Protein AF-A0A0J6VZ37-F1 (afdb_monomer_lite)

pLDDT: mean 89.66, std 8.69, range [59.38, 97.0]

Structure (mmCIF, N/CA/C/O backbone):
data_AF-A0A0J6VZ37-F1
#
_entry.id   AF-A0A0J6VZ37-F1
#
loop_
_atom_site.group_PDB
_atom_site.id
_atom_site.type_symbol
_atom_site.label_atom_id
_atom_site.label_alt_id
_atom_site.label_comp_id
_atom_site.label_asym_id
_atom_site.label_entity_id
_atom_site.label_seq_id
_atom_site.pdbx_PDB_ins_code
_atom_site.Cartn_x
_atom_site.Cartn_y
_atom_site.Cartn_z
_atom_site.occupancy
_atom_site.B_iso_or_equiv
_atom_site.auth_seq_id
_atom_site.auth_comp_id
_atom_site.auth_asym_id
_atom_site.auth_atom_id
_atom_site.pdbx_PDB_model_num
ATOM 1 N N . MET A 1 1 ? -7.541 -13.973 -8.229 1.00 59.50 1 MET A N 1
ATOM 2 C CA . MET A 1 1 ? -6.077 -13.760 -8.247 1.00 59.50 1 MET A CA 1
ATOM 3 C C . MET A 1 1 ? -5.840 -12.268 -8.205 1.00 59.50 1 MET A C 1
ATOM 5 O O . MET A 1 1 ? -6.379 -11.576 -9.059 1.00 59.50 1 MET A O 1
ATOM 9 N N . LEU A 1 2 ? -5.109 -11.778 -7.206 1.00 69.94 2 LEU A N 1
ATOM 10 C CA . LEU A 1 2 ? -4.729 -10.372 -7.148 1.00 69.94 2 LEU A CA 1
ATOM 11 C C . LEU A 1 2 ? -3.733 -10.081 -8.279 1.00 69.94 2 LEU A C 1
ATOM 13 O O . LEU A 1 2 ? -2.764 -10.818 -8.456 1.00 69.94 2 LEU A O 1
ATOM 17 N N . GLN A 1 3 ? -4.006 -9.048 -9.067 1.00 71.44 3 GLN A N 1
ATOM 18 C CA . GLN A 1 3 ? -3.172 -8.598 -10.176 1.00 71.44 3 GLN A CA 1
ATOM 19 C C . GLN A 1 3 ? -3.047 -7.079 -10.105 1.00 71.44 3 GLN A C 1
ATOM 21 O O . GLN A 1 3 ? -4.017 -6.432 -9.703 1.00 71.44 3 GLN A O 1
ATOM 26 N N . PRO A 1 4 ? -1.905 -6.501 -10.503 1.00 67.44 4 PRO A N 1
ATOM 27 C CA . PRO A 1 4 ? -1.822 -5.059 -10.675 1.00 67.44 4 PRO A CA 1
ATOM 28 C C . PRO A 1 4 ? -2.870 -4.595 -11.707 1.00 67.44 4 PRO A C 1
ATOM 30 O O . PRO A 1 4 ? -3.231 -5.370 -12.603 1.00 67.44 4 PRO A O 1
ATOM 33 N N . PRO A 1 5 ? -3.388 -3.357 -11.605 1.00 76.88 5 PRO A N 1
ATOM 34 C CA . PRO A 1 5 ? -4.330 -2.846 -12.593 1.00 76.88 5 PRO A CA 1
ATOM 35 C C . PRO A 1 5 ? -3.709 -2.811 -13.998 1.00 76.88 5 PRO A C 1
ATOM 37 O O . PRO A 1 5 ? -2.487 -2.812 -14.166 1.00 76.88 5 PRO A O 1
ATOM 40 N N . ALA A 1 6 ? -4.551 -2.771 -15.030 1.00 80.62 6 ALA A N 1
ATOM 41 C CA . ALA A 1 6 ? -4.075 -2.728 -16.410 1.00 80.62 6 ALA A C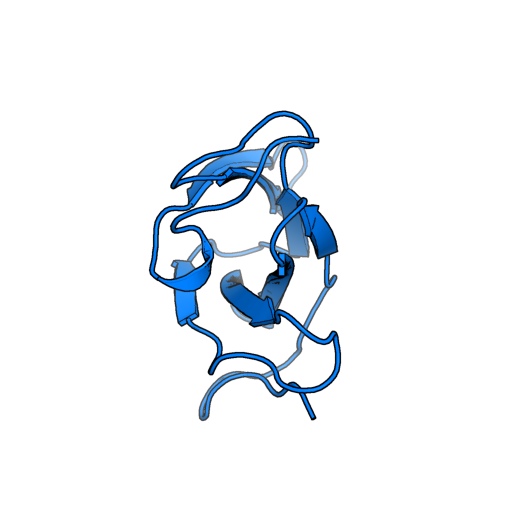A 1
ATOM 42 C C . ALA A 1 6 ? -3.158 -1.512 -16.646 1.00 80.62 6 ALA A C 1
ATOM 44 O O . ALA A 1 6 ? -3.514 -0.386 -16.305 1.00 80.62 6 ALA A O 1
ATOM 45 N N . GLY A 1 7 ? -1.991 -1.744 -17.256 1.00 79.19 7 GLY A N 1
ATOM 46 C CA . GLY A 1 7 ? -0.994 -0.701 -17.531 1.00 79.19 7 GLY A CA 1
ATOM 47 C C . GLY A 1 7 ? 0.115 -0.558 -16.481 1.00 79.19 7 GLY A C 1
ATOM 48 O O . GLY A 1 7 ? 1.002 0.274 -16.681 1.00 79.19 7 GLY A O 1
ATOM 49 N N . TYR A 1 8 ? 0.101 -1.379 -15.425 1.00 80.00 8 TYR A N 1
ATOM 50 C CA . TYR A 1 8 ? 1.132 -1.429 -14.383 1.00 80.00 8 TYR A CA 1
ATOM 51 C C . TYR A 1 8 ? 1.845 -2.795 -14.367 1.00 80.00 8 TYR A C 1
ATOM 53 O O . TYR A 1 8 ? 1.233 -3.825 -14.660 1.00 80.00 8 TYR A O 1
ATOM 61 N N . SER A 1 9 ? 3.140 -2.813 -14.046 1.00 78.00 9 SER A N 1
ATOM 62 C CA . SER A 1 9 ? 3.998 -4.010 -14.071 1.00 78.00 9 SER A CA 1
AT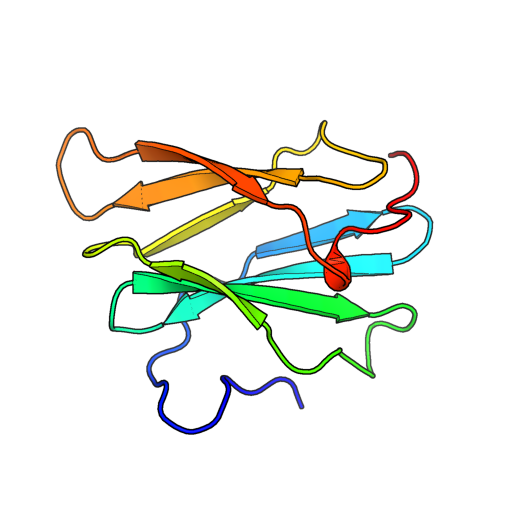OM 63 C C . SER A 1 9 ? 4.946 -4.062 -12.871 1.00 78.00 9 SER A C 1
ATOM 65 O O . SER A 1 9 ? 5.136 -3.072 -12.181 1.00 78.00 9 SER A O 1
ATOM 67 N N . GLY A 1 10 ? 5.533 -5.233 -12.599 1.00 68.31 10 GLY A N 1
ATOM 68 C CA . GLY A 1 10 ? 6.557 -5.372 -11.558 1.00 68.31 10 GLY A CA 1
ATOM 69 C C . GLY A 1 10 ? 6.027 -5.140 -10.144 1.00 68.31 10 GLY A C 1
ATOM 70 O O . GLY A 1 10 ? 6.500 -4.244 -9.457 1.00 68.31 10 GLY A O 1
ATOM 71 N N . VAL A 1 11 ? 5.044 -5.943 -9.717 1.00 70.69 11 VAL A N 1
ATOM 72 C CA . VAL A 1 11 ? 4.553 -5.909 -8.330 1.00 70.69 11 VAL A CA 1
ATOM 73 C C . VAL A 1 11 ? 5.696 -6.253 -7.382 1.00 70.69 11 VAL A C 1
ATOM 75 O O . VAL A 1 11 ? 6.188 -7.383 -7.390 1.00 70.69 11 VAL A O 1
ATOM 78 N N . GLY A 1 12 ? 6.092 -5.268 -6.589 1.00 79.62 12 GLY A N 1
ATOM 79 C CA . GLY A 1 12 ? 7.128 -5.364 -5.577 1.00 79.62 12 GLY A CA 1
ATOM 80 C C . GLY A 1 12 ? 6.551 -5.388 -4.163 1.00 79.62 12 GLY A C 1
ATOM 81 O O . GLY A 1 12 ? 5.489 -4.818 -3.900 1.00 79.62 12 GLY A O 1
ATOM 82 N N . GLU A 1 13 ? 7.252 -6.108 -3.284 1.00 87.44 13 GLU A N 1
ATOM 83 C CA . GLU A 1 13 ? 7.183 -5.990 -1.822 1.00 87.44 13 GLU A CA 1
ATOM 84 C C . GLU A 1 13 ? 5.763 -5.869 -1.224 1.00 87.44 13 GLU A C 1
ATOM 86 O O . GLU A 1 13 ? 5.438 -4.873 -0.571 1.00 87.44 13 GLU A O 1
ATOM 91 N N . PRO A 1 14 ? 4.895 -6.887 -1.405 1.00 91.38 14 PRO A N 1
ATOM 92 C CA . PRO A 1 14 ? 3.559 -6.861 -0.827 1.00 91.38 14 PRO A CA 1
ATOM 93 C C . PRO A 1 14 ? 3.617 -6.878 0.707 1.00 91.38 14 PRO A C 1
ATOM 95 O O . PRO A 1 14 ? 4.288 -7.715 1.314 1.00 91.38 14 PRO A O 1
ATOM 98 N N . ASN A 1 15 ? 2.841 -5.999 1.334 1.00 94.31 15 ASN A N 1
ATOM 99 C CA . ASN A 1 15 ? 2.628 -5.941 2.776 1.00 94.31 15 ASN A CA 1
ATOM 100 C C . ASN A 1 15 ? 1.138 -6.120 3.078 1.00 94.31 15 ASN A C 1
ATOM 102 O O . ASN A 1 15 ? 0.309 -5.396 2.536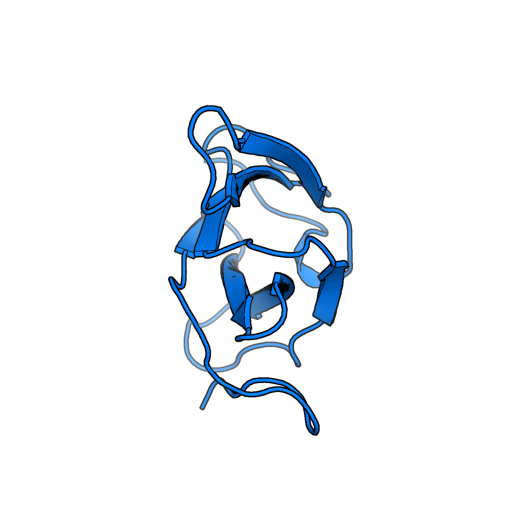 1.00 94.31 15 ASN A O 1
ATOM 106 N N . VAL A 1 16 ? 0.799 -7.101 3.914 1.00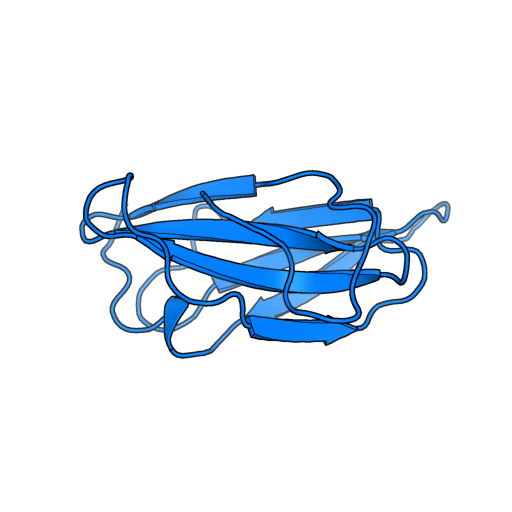 94.94 16 VAL A N 1
ATOM 107 C CA . VAL A 1 16 ? -0.582 -7.373 4.330 1.00 94.94 16 VAL A CA 1
ATOM 108 C C . VAL A 1 16 ? -0.698 -7.185 5.834 1.00 94.94 16 VAL A C 1
ATOM 110 O O . VAL A 1 16 ? 0.064 -7.794 6.586 1.00 94.94 16 VAL A O 1
ATOM 113 N N . HIS A 1 17 ? -1.691 -6.408 6.259 1.00 94.44 17 HIS A N 1
ATOM 114 C CA . HIS A 1 17 ? -2.102 -6.274 7.653 1.00 94.44 17 HIS A CA 1
ATOM 115 C C . HIS A 1 17 ? -3.535 -6.781 7.828 1.00 94.44 17 HIS A C 1
ATOM 117 O O . HIS A 1 17 ? -4.406 -6.526 6.991 1.00 94.44 17 HIS A O 1
ATOM 123 N N . PHE A 1 18 ? -3.780 -7.508 8.917 1.00 93.44 18 PHE A N 1
ATOM 124 C CA . PHE A 1 18 ? -5.098 -8.022 9.280 1.00 93.44 18 PHE A CA 1
ATOM 125 C C . PHE A 1 18 ? -5.721 -7.149 10.364 1.00 93.44 18 PHE A C 1
ATOM 127 O O . PHE A 1 18 ? -5.144 -6.991 11.431 1.00 93.44 18 PHE A O 1
ATOM 134 N N . TYR A 1 19 ? -6.897 -6.610 10.071 1.00 92.44 19 TYR A N 1
ATOM 135 C CA . TYR A 1 19 ? -7.755 -5.886 11.003 1.00 92.44 19 TYR A CA 1
ATOM 136 C C . TYR A 1 19 ? -8.961 -6.761 11.353 1.00 92.44 19 TYR A C 1
ATOM 138 O O . TYR A 1 19 ? -9.276 -7.672 10.581 1.00 92.44 19 TYR A O 1
ATOM 146 N N . ASP A 1 20 ? -9.702 -6.436 12.421 1.00 88.50 20 ASP A N 1
ATOM 147 C CA . ASP A 1 20 ? -10.876 -7.228 12.856 1.00 88.50 20 ASP A CA 1
ATOM 148 C C . ASP A 1 20 ? -11.842 -7.584 11.712 1.00 88.50 20 ASP A C 1
ATOM 150 O O . ASP A 1 20 ? -12.402 -8.678 11.661 1.00 88.50 20 ASP A O 1
ATOM 154 N N . ASN A 1 21 ? -12.041 -6.645 10.782 1.00 89.88 21 ASN A N 1
ATOM 155 C CA . ASN A 1 21 ? -13.067 -6.748 9.747 1.00 89.88 21 ASN A CA 1
ATOM 156 C C . ASN A 1 21 ? -12.528 -7.176 8.373 1.00 89.88 21 ASN A C 1
ATOM 158 O O . ASN A 1 21 ? -13.320 -7.574 7.517 1.00 89.88 21 ASN A O 1
ATOM 162 N N . LYS A 1 22 ? -11.222 -7.017 8.107 1.00 93.81 22 LYS A N 1
ATOM 163 C CA . LYS A 1 22 ? -10.622 -7.254 6.781 1.00 93.81 22 LYS A CA 1
ATOM 164 C C . LYS A 1 22 ? -9.098 -7.267 6.802 1.00 93.81 22 LYS A C 1
ATOM 166 O O . LYS A 1 22 ? -8.465 -6.658 7.657 1.00 93.81 22 LYS A O 1
ATOM 171 N N . ALA A 1 23 ? -8.515 -7.880 5.781 1.00 95.44 23 ALA A N 1
ATOM 172 C CA . ALA A 1 23 ? -7.124 -7.686 5.409 1.00 95.44 23 ALA A CA 1
ATOM 173 C C . ALA A 1 23 ? -6.976 -6.462 4.492 1.00 95.44 23 ALA A C 1
ATOM 175 O O . ALA A 1 23 ? -7.807 -6.240 3.604 1.00 95.44 23 ALA A O 1
ATOM 176 N N . LEU A 1 24 ? -5.897 -5.704 4.678 1.00 96.25 24 LEU A N 1
ATOM 177 C CA . LEU A 1 24 ? -5.464 -4.644 3.773 1.00 96.25 24 LEU A CA 1
ATOM 178 C C . LEU A 1 24 ? -4.089 -5.005 3.218 1.00 96.25 24 LEU A C 1
ATOM 180 O O . LEU A 1 24 ? -3.137 -5.189 3.969 1.00 96.25 24 LEU A O 1
ATOM 184 N N . LEU A 1 25 ? -3.987 -5.064 1.900 1.00 95.81 25 LEU A N 1
ATOM 185 C CA . LEU A 1 25 ? -2.743 -5.220 1.170 1.00 95.81 25 LEU A CA 1
ATOM 186 C C . LEU A 1 25 ? -2.275 -3.857 0.663 1.00 95.81 25 LEU A C 1
ATOM 188 O O . LEU A 1 25 ? -3.061 -3.115 0.075 1.00 95.81 25 LEU A O 1
ATOM 192 N N . THR A 1 26 ? -0.982 -3.587 0.798 1.00 95.50 26 THR A N 1
ATOM 193 C CA . THR A 1 26 ? -0.263 -2.534 0.080 1.00 95.50 26 THR A CA 1
ATOM 194 C C . THR A 1 26 ? 0.880 -3.127 -0.735 1.00 95.50 26 THR A C 1
ATOM 196 O O . THR A 1 26 ? 1.517 -4.083 -0.300 1.00 95.50 26 THR A O 1
ATOM 199 N N . PHE A 1 27 ? 1.146 -2.577 -1.917 1.00 93.75 27 PHE A N 1
ATOM 200 C CA . PHE A 1 27 ? 2.271 -2.982 -2.769 1.00 93.75 27 PHE A CA 1
ATOM 201 C C . PHE A 1 27 ? 2.700 -1.831 -3.684 1.00 93.75 27 PHE A C 1
ATOM 203 O O . PHE A 1 27 ? 1.938 -0.876 -3.865 1.00 93.75 27 PHE A O 1
ATOM 210 N N . ASN A 1 28 ? 3.889 -1.931 -4.279 1.00 92.50 28 ASN A N 1
ATOM 211 C CA . ASN A 1 28 ? 4.352 -1.011 -5.320 1.00 92.50 28 ASN A CA 1
ATOM 212 C C . ASN A 1 28 ? 4.442 -1.681 -6.695 1.00 92.50 28 ASN A C 1
ATOM 214 O O . ASN A 1 28 ? 4.484 -2.905 -6.799 1.00 92.50 28 ASN A O 1
ATOM 218 N N . ASP A 1 29 ? 4.477 -0.873 -7.751 1.00 91.06 29 ASP A N 1
ATOM 219 C CA . ASP A 1 29 ? 4.889 -1.302 -9.091 1.00 91.06 29 ASP A CA 1
ATOM 220 C C . ASP A 1 29 ? 6.347 -0.898 -9.398 1.00 91.06 29 ASP A C 1
ATOM 222 O O . ASP A 1 29 ? 7.034 -0.294 -8.566 1.00 91.06 29 ASP A O 1
ATOM 226 N N . ASP A 1 30 ? 6.811 -1.194 -10.614 1.00 87.62 30 ASP A N 1
ATOM 227 C CA . ASP A 1 30 ? 8.156 -0.858 -11.104 1.00 87.62 30 ASP A CA 1
ATOM 228 C C . ASP A 1 30 ? 8.397 0.642 -11.371 1.00 87.62 30 ASP A C 1
ATOM 230 O O . ASP A 1 30 ? 9.528 1.057 -11.642 1.00 87.62 30 ASP A O 1
ATOM 234 N N . ARG A 1 31 ? 7.356 1.476 -11.272 1.00 88.88 31 ARG A N 1
ATOM 235 C CA . ARG A 1 31 ? 7.416 2.939 -11.432 1.00 88.88 31 ARG A CA 1
ATOM 236 C C . ARG A 1 31 ? 7.309 3.680 -10.101 1.00 88.88 31 ARG A C 1
ATOM 238 O O . ARG A 1 31 ? 7.458 4.903 -10.083 1.00 88.88 31 ARG A O 1
ATOM 245 N N . GLY A 1 32 ? 7.086 2.963 -9.000 1.00 90.75 32 GLY A N 1
ATOM 246 C CA . GLY A 1 32 ? 6.912 3.527 -7.664 1.00 90.75 32 GLY A CA 1
ATOM 247 C C . GLY A 1 32 ? 5.486 4.000 -7.363 1.00 90.75 32 GLY A C 1
ATOM 248 O O . GLY A 1 32 ? 5.279 4.780 -6.433 1.00 90.75 32 GLY A O 1
ATOM 249 N N . ASN A 1 33 ? 4.488 3.560 -8.131 1.00 93.31 33 ASN A N 1
ATOM 250 C CA . ASN A 1 33 ? 3.087 3.723 -7.753 1.00 93.31 33 ASN A CA 1
ATOM 251 C C . ASN A 1 33 ? 2.778 2.799 -6.581 1.00 93.31 33 ASN A C 1
ATOM 253 O O . ASN A 1 33 ? 3.122 1.621 -6.617 1.00 93.31 33 ASN A O 1
ATOM 257 N N . ILE A 1 34 ? 2.110 3.332 -5.562 1.00 94.31 34 ILE A N 1
ATOM 258 C CA . ILE A 1 34 ? 1.674 2.579 -4.390 1.00 94.31 34 ILE A CA 1
ATOM 259 C C . ILE A 1 34 ? 0.199 2.252 -4.545 1.00 94.31 34 ILE A C 1
ATOM 261 O O . ILE A 1 34 ? -0.613 3.128 -4.859 1.00 94.31 34 ILE A O 1
ATOM 265 N N . PHE A 1 35 ? -0.143 0.998 -4.288 1.00 94.81 35 PHE A N 1
ATOM 266 C CA . PHE A 1 35 ? -1.491 0.476 -4.401 1.00 94.81 35 PHE A CA 1
ATOM 267 C C . PHE A 1 35 ? -2.011 -0.005 -3.059 1.00 94.81 35 PHE A C 1
ATOM 269 O O . PHE A 1 35 ? -1.246 -0.414 -2.187 1.00 94.81 35 PHE A O 1
ATOM 276 N N . THR A 1 36 ? -3.334 -0.025 -2.947 1.00 96.12 36 THR A N 1
ATOM 277 C CA . THR A 1 36 ? -4.054 -0.776 -1.917 1.00 96.12 36 THR A CA 1
ATOM 278 C C . THR A 1 36 ? -5.040 -1.744 -2.545 1.00 96.12 36 THR A C 1
ATOM 280 O O . THR A 1 36 ? -5.486 -1.541 -3.674 1.00 96.12 36 THR A O 1
ATOM 283 N N . SER A 1 37 ? -5.352 -2.807 -1.812 1.00 95.94 37 SER A N 1
ATOM 284 C CA . SER A 1 37 ? -6.475 -3.704 -2.066 1.00 95.94 37 SER A CA 1
ATOM 285 C C . SER A 1 37 ? -6.909 -4.312 -0.734 1.00 95.94 37 SER A C 1
ATOM 287 O O . SER A 1 37 ? -6.080 -4.507 0.153 1.00 95.94 37 SER A O 1
ATOM 289 N N . SER A 1 38 ? -8.191 -4.610 -0.558 1.00 96.31 38 SER A N 1
ATOM 290 C CA . SER A 1 38 ? -8.713 -5.174 0.686 1.00 96.31 38 SER A CA 1
ATOM 291 C C . SER A 1 38 ? -9.556 -6.422 0.453 1.00 96.31 38 SER A C 1
ATOM 293 O O . SER A 1 38 ? -10.087 -6.640 -0.637 1.00 96.31 38 SER A O 1
ATOM 295 N N . SER A 1 39 ? -9.656 -7.259 1.486 1.00 96.56 39 SER A N 1
ATOM 296 C CA . SER A 1 39 ? -10.413 -8.511 1.449 1.00 96.56 39 SER A CA 1
ATOM 297 C C . SER A 1 39 ? -11.009 -8.852 2.812 1.00 96.56 39 SER A C 1
ATOM 299 O O . SER A 1 39 ? -10.340 -8.735 3.834 1.00 96.56 39 SER A O 1
ATOM 301 N N . THR A 1 40 ? -12.258 -9.316 2.827 1.00 95.75 40 THR A N 1
ATOM 302 C CA . THR A 1 40 ? -12.951 -9.795 4.039 1.00 95.75 40 THR A CA 1
ATOM 303 C C . THR A 1 40 ? -12.873 -11.312 4.217 1.00 95.75 40 THR A C 1
ATOM 305 O O . THR A 1 40 ? -13.287 -11.824 5.250 1.00 95.75 40 THR A O 1
ATOM 308 N N . ASP A 1 41 ? -12.390 -12.046 3.213 1.00 94.56 41 ASP A N 1
ATOM 309 C CA . ASP A 1 41 ? -12.354 -13.516 3.201 1.00 94.56 41 ASP A CA 1
ATOM 310 C C . ASP A 1 41 ? -10.977 -14.093 2.821 1.00 94.56 41 ASP A C 1
ATOM 312 O O . ASP A 1 41 ? -10.800 -15.309 2.779 1.00 94.56 41 ASP A O 1
ATOM 316 N N . GLY A 1 42 ? -9.995 -13.234 2.528 1.00 91.81 42 GLY A N 1
ATOM 317 C CA . GLY A 1 42 ? -8.649 -13.608 2.092 1.00 91.81 42 GLY A CA 1
ATOM 318 C C . GLY A 1 42 ? -8.568 -14.156 0.661 1.00 91.81 42 GLY A C 1
ATOM 319 O O . GLY A 1 42 ? -7.466 -14.393 0.162 1.00 91.81 42 GLY A O 1
ATOM 320 N N . VAL A 1 43 ? -9.701 -14.335 -0.023 1.00 91.94 43 VAL A N 1
ATOM 321 C CA . VAL A 1 43 ? -9.796 -14.969 -1.348 1.00 91.94 43 VAL A CA 1
ATOM 322 C C . VAL A 1 43 ? -10.197 -13.950 -2.411 1.00 91.94 43 VAL A C 1
ATOM 324 O O . VAL A 1 43 ? -9.571 -13.872 -3.474 1.00 91.94 43 VAL A O 1
ATOM 327 N N . ASN A 1 44 ? -11.224 -13.155 -2.122 1.00 93.00 44 ASN A N 1
ATOM 328 C CA . ASN A 1 44 ? -11.751 -12.111 -2.980 1.00 93.00 44 ASN A CA 1
ATOM 329 C C . ASN A 1 44 ? -11.181 -10.765 -2.537 1.00 93.00 44 ASN A C 1
ATOM 331 O O . ASN A 1 44 ? -11.420 -10.302 -1.422 1.00 93.00 44 ASN A O 1
ATOM 335 N N . TRP A 1 45 ? -10.412 -10.147 -3.427 1.00 95.06 45 TRP A N 1
ATOM 336 C CA . TRP A 1 45 ? -9.722 -8.883 -3.191 1.00 95.06 45 TRP A CA 1
ATOM 337 C C . TRP A 1 45 ? -10.344 -7.785 -4.052 1.00 95.06 45 TRP A C 1
ATOM 339 O O . TRP A 1 45 ? -10.740 -8.042 -5.193 1.00 95.06 45 TRP A O 1
ATOM 349 N N . SER A 1 46 ? -10.432 -6.568 -3.519 1.00 94.81 46 SER A N 1
ATOM 350 C CA . SER A 1 46 ? -10.894 -5.404 -4.279 1.00 94.81 46 SER A CA 1
ATOM 351 C C . SER A 1 46 ? -9.946 -5.088 -5.443 1.00 94.81 46 SER A C 1
ATOM 353 O O . SER A 1 46 ? -8.753 -5.407 -5.412 1.00 94.81 46 SER A O 1
ATOM 355 N N . THR A 1 47 ? -10.468 -4.443 -6.488 1.00 92.81 47 THR A N 1
ATOM 356 C CA . THR A 1 47 ? -9.634 -3.935 -7.585 1.00 92.81 47 THR A CA 1
ATOM 357 C C . THR A 1 47 ? -8.588 -2.974 -7.023 1.00 92.81 47 THR A C 1
ATOM 359 O O . THR A 1 47 ? -8.995 -2.004 -6.378 1.00 92.81 47 THR A O 1
ATOM 362 N N . PRO A 1 48 ? -7.280 -3.182 -7.276 1.00 93.50 48 PRO A N 1
ATOM 363 C CA . PRO A 1 48 ? -6.276 -2.343 -6.650 1.00 93.50 48 PRO A CA 1
ATOM 364 C C . PRO A 1 48 ? -6.407 -0.873 -7.035 1.00 93.50 48 PRO A C 1
ATOM 366 O O . PRO A 1 48 ? -6.649 -0.535 -8.197 1.00 93.50 48 PRO A O 1
ATOM 369 N N . GLN A 1 49 ? -6.209 -0.004 -6.052 1.00 93.38 49 GLN A N 1
ATOM 370 C CA . GLN A 1 49 ? -6.321 1.442 -6.205 1.00 93.38 49 GLN A CA 1
ATOM 371 C C . GLN A 1 49 ? -4.964 2.096 -6.000 1.00 93.38 49 GLN A C 1
ATOM 373 O O . GLN A 1 49 ? -4.322 1.857 -4.979 1.00 93.38 49 GLN A O 1
ATOM 378 N N . VAL A 1 50 ? -4.546 2.943 -6.944 1.00 93.12 50 VAL A N 1
ATOM 379 C CA . VAL A 1 50 ? -3.367 3.800 -6.766 1.00 93.12 50 VAL A CA 1
ATOM 380 C C . VAL A 1 50 ? -3.682 4.824 -5.680 1.00 93.12 50 VAL A C 1
ATOM 382 O O . VAL A 1 50 ? -4.660 5.560 -5.801 1.00 93.12 50 VAL A O 1
ATOM 385 N N . VAL A 1 51 ? -2.855 4.884 -4.639 1.00 94.12 51 VAL A N 1
ATOM 386 C CA . VAL A 1 51 ? -3.019 5.842 -3.532 1.00 94.12 51 VAL A CA 1
ATOM 387 C C . VAL A 1 51 ? -2.029 6.997 -3.621 1.00 94.12 51 VAL A C 1
ATOM 389 O O . VAL A 1 51 ? -2.355 8.122 -3.259 1.00 94.12 51 VAL A O 1
ATOM 392 N N . THR A 1 52 ? -0.830 6.743 -4.144 1.00 94.12 52 THR A N 1
ATOM 393 C CA . THR A 1 52 ? 0.172 7.773 -4.433 1.00 94.12 52 THR A CA 1
ATOM 394 C C . THR A 1 52 ? 1.193 7.252 -5.445 1.00 94.12 52 THR A C 1
ATOM 396 O O . THR A 1 52 ? 1.226 6.058 -5.749 1.00 94.12 52 THR A O 1
ATOM 399 N N . SER A 1 53 ? 2.032 8.145 -5.962 1.00 92.62 53 SER A N 1
ATOM 400 C CA . SER A 1 53 ? 3.170 7.810 -6.814 1.00 92.62 53 SER A CA 1
ATOM 401 C C . SER A 1 53 ? 4.427 8.430 -6.232 1.00 92.62 53 SER A C 1
ATOM 403 O O . SER A 1 53 ? 4.482 9.640 -6.010 1.00 92.62 53 SER A O 1
ATOM 405 N N . GLN A 1 54 ? 5.424 7.592 -5.973 1.00 92.38 54 GLN A N 1
ATOM 406 C CA . GLN A 1 54 ? 6.679 8.002 -5.375 1.00 92.38 54 GLN A CA 1
ATOM 407 C C . GLN A 1 54 ? 7.843 7.331 -6.118 1.00 92.38 54 GLN A C 1
ATOM 409 O O . GLN A 1 54 ? 8.149 6.161 -5.877 1.00 92.38 54 GLN A O 1
ATOM 414 N N . PRO A 1 55 ? 8.523 8.058 -7.022 1.00 89.69 55 PRO A N 1
ATOM 415 C CA . PRO A 1 55 ? 9.650 7.517 -7.767 1.00 89.69 55 PRO A CA 1
ATOM 416 C C . PRO A 1 55 ? 10.727 6.933 -6.851 1.00 89.69 55 PRO A C 1
ATOM 418 O O . PRO A 1 55 ? 11.123 7.541 -5.852 1.00 89.69 55 PRO A O 1
ATOM 421 N N . GLY A 1 56 ? 11.206 5.746 -7.219 1.00 89.69 56 GLY A N 1
ATOM 422 C CA . GLY A 1 56 ? 12.201 5.003 -6.451 1.00 89.69 56 GLY A CA 1
ATOM 423 C C . GLY A 1 56 ? 11.641 4.251 -5.244 1.00 89.69 56 GLY A C 1
ATOM 424 O O . GLY A 1 56 ? 12.441 3.693 -4.495 1.00 89.69 56 GLY A O 1
ATOM 425 N N . ALA A 1 57 ? 10.319 4.222 -5.044 1.00 92.31 57 ALA A N 1
ATOM 426 C CA . ALA A 1 57 ? 9.706 3.362 -4.041 1.00 92.31 57 ALA A CA 1
ATOM 427 C C . ALA A 1 57 ? 9.960 1.877 -4.340 1.00 92.31 57 ALA A C 1
ATOM 429 O O . ALA A 1 57 ? 9.857 1.445 -5.486 1.00 92.31 57 ALA A O 1
ATOM 430 N N . TYR A 1 58 ? 10.284 1.118 -3.295 1.00 90.44 58 TYR A N 1
ATOM 431 C CA . TYR A 1 58 ? 10.479 -0.338 -3.346 1.00 90.44 58 TYR A CA 1
ATOM 432 C C . TYR A 1 58 ? 9.839 -1.064 -2.163 1.00 90.44 58 TYR A C 1
ATOM 434 O O . TYR A 1 58 ? 10.158 -2.204 -1.867 1.00 90.44 58 TYR A O 1
ATOM 442 N N . GLY A 1 59 ? 8.996 -0.380 -1.403 1.00 92.00 59 GLY A N 1
ATOM 443 C CA . GLY A 1 59 ? 8.302 -1.000 -0.293 1.00 92.00 59 GLY A CA 1
ATOM 444 C C . GLY A 1 59 ? 7.369 -0.018 0.375 1.00 92.00 59 GLY A C 1
ATOM 445 O O . GLY A 1 59 ? 7.618 1.189 0.398 1.00 92.00 59 GLY A O 1
ATOM 446 N N . VAL A 1 60 ? 6.288 -0.556 0.920 1.00 94.56 60 VAL A N 1
ATOM 447 C CA . VAL A 1 60 ? 5.289 0.181 1.683 1.00 94.56 60 VAL A CA 1
ATOM 448 C C . VAL A 1 60 ? 4.909 -0.659 2.894 1.00 94.56 60 VAL A C 1
ATOM 450 O O . VAL A 1 60 ? 4.480 -1.802 2.758 1.00 94.56 60 VAL A O 1
ATOM 453 N N . PHE A 1 61 ? 5.099 -0.100 4.085 1.00 94.06 61 PHE A N 1
ATOM 454 C CA . PHE A 1 61 ? 4.857 -0.790 5.346 1.00 94.06 61 PHE A CA 1
ATOM 455 C C . PHE A 1 61 ? 3.791 -0.045 6.134 1.00 94.06 61 PHE A C 1
ATOM 457 O O . PHE A 1 61 ? 3.970 1.117 6.504 1.00 94.06 61 PHE A O 1
ATOM 464 N N . GLN A 1 62 ? 2.675 -0.724 6.375 1.00 95.00 62 GLN A N 1
ATOM 465 C CA . GLN A 1 62 ? 1.555 -0.188 7.137 1.00 95.00 62 GLN A CA 1
ATOM 466 C C . GLN A 1 62 ? 1.939 -0.047 8.615 1.00 95.00 62 GLN A C 1
ATOM 468 O O . GLN A 1 62 ? 2.535 -0.949 9.209 1.00 95.00 62 GLN A O 1
ATOM 473 N N . SER A 1 63 ? 1.573 1.081 9.221 1.00 93.25 63 SER A N 1
ATOM 474 C CA . SER A 1 63 ? 1.657 1.284 10.662 1.00 93.25 63 SER A CA 1
ATOM 475 C C . SER A 1 63 ? 0.766 0.258 11.355 1.00 93.25 63 SER A C 1
ATOM 477 O O . SER A 1 63 ? -0.442 0.226 11.101 1.00 93.25 63 SER A O 1
ATOM 479 N N . PRO A 1 64 ? 1.309 -0.540 12.285 1.00 87.00 64 PRO A N 1
ATOM 480 C CA . PRO A 1 64 ? 0.514 -1.492 13.036 1.00 87.00 64 PRO A CA 1
ATOM 481 C C . PRO A 1 64 ? -0.339 -0.822 14.122 1.00 87.00 64 PRO A C 1
ATOM 483 O O . PRO A 1 64 ? -0.828 -1.529 14.987 1.00 87.00 64 PRO A O 1
ATOM 486 N N . LEU A 1 65 ? -0.454 0.515 14.131 1.00 88.50 65 LEU A N 1
ATOM 487 C CA . LEU A 1 65 ? -1.223 1.299 15.109 1.00 88.50 65 LEU A CA 1
ATOM 488 C C . LEU A 1 65 ? -2.276 2.242 14.476 1.00 88.50 65 LEU A C 1
ATOM 490 O O . LEU A 1 65 ? -3.044 2.866 15.208 1.00 88.50 65 LEU A O 1
ATOM 494 N N . SER A 1 66 ? -2.372 2.309 13.138 1.00 91.56 66 SER A N 1
ATOM 495 C CA . SER A 1 66 ? -3.496 2.954 12.433 1.00 91.56 66 SER A CA 1
ATOM 496 C C . SER A 1 66 ? -4.744 2.076 12.209 1.00 91.56 66 SER A C 1
ATOM 498 O O . SER A 1 66 ? -4.658 1.029 11.571 1.00 91.56 66 SER A O 1
ATOM 500 N N . ALA A 1 67 ? -5.916 2.554 12.636 1.00 90.00 67 ALA A N 1
ATOM 501 C CA . ALA A 1 67 ? -7.224 1.902 12.493 1.00 90.00 67 ALA A CA 1
ATOM 502 C C . ALA A 1 67 ? -8.295 2.891 11.977 1.00 90.00 67 ALA A C 1
ATOM 504 O O . ALA A 1 67 ? -8.011 4.054 11.680 1.00 90.00 67 ALA A O 1
ATOM 505 N N . GLY A 1 68 ? -9.560 2.469 11.904 1.00 92.50 68 GLY A N 1
ATOM 506 C CA . GLY A 1 68 ? -10.666 3.352 11.538 1.00 92.50 68 GLY A CA 1
ATOM 507 C C . GLY A 1 68 ? -10.789 3.537 10.029 1.00 92.50 68 GLY A C 1
ATOM 508 O O . GLY A 1 68 ? -11.215 2.619 9.340 1.00 92.50 68 GLY A O 1
ATOM 509 N N . ASN A 1 69 ? -10.504 4.732 9.506 1.00 95.25 69 ASN A N 1
ATOM 510 C CA . ASN A 1 69 ? -10.711 5.042 8.082 1.00 95.25 69 ASN A CA 1
ATOM 511 C C . ASN A 1 69 ? -9.420 5.296 7.297 1.00 95.25 69 ASN A C 1
ATOM 513 O O . ASN A 1 69 ? -9.484 5.501 6.085 1.00 95.25 69 ASN A O 1
ATOM 517 N N . SER A 1 70 ? -8.263 5.262 7.954 1.00 95.00 70 SER A N 1
ATOM 518 C CA . SER A 1 70 ? -6.975 5.555 7.336 1.00 95.00 70 SER A CA 1
ATOM 519 C C . SER A 1 70 ? -5.860 4.697 7.921 1.00 95.00 70 SER A C 1
ATOM 521 O O . SER A 1 70 ? -5.981 4.136 9.011 1.00 95.00 70 SER A O 1
ATOM 523 N N . VAL A 1 71 ? -4.767 4.590 7.167 1.00 95.81 71 VAL A N 1
ATOM 524 C CA . VAL A 1 71 ? -3.548 3.893 7.581 1.00 95.81 71 VAL A CA 1
ATOM 525 C C . VAL A 1 71 ? -2.349 4.788 7.345 1.00 95.81 71 VAL A C 1
ATOM 527 O O . VAL A 1 71 ? -2.121 5.221 6.220 1.00 95.81 71 VAL A O 1
ATOM 530 N N . ASP A 1 72 ? -1.562 5.046 8.381 1.00 96.31 72 ASP A N 1
ATOM 531 C CA . ASP A 1 72 ? -0.242 5.638 8.204 1.00 96.31 72 ASP A CA 1
ATOM 532 C C . ASP A 1 72 ? 0.714 4.561 7.703 1.00 96.31 72 ASP A C 1
ATOM 534 O O . ASP A 1 72 ? 0.645 3.412 8.134 1.00 96.31 72 ASP A O 1
ATOM 538 N N . ALA A 1 73 ? 1.609 4.906 6.791 1.00 96.06 73 ALA A N 1
ATOM 539 C CA . ALA A 1 73 ? 2.570 3.974 6.227 1.00 96.06 73 ALA A CA 1
ATOM 540 C C . ALA A 1 73 ? 3.916 4.653 5.974 1.00 96.06 73 ALA A C 1
ATOM 542 O O . ALA A 1 73 ? 3.992 5.857 5.709 1.00 96.06 73 ALA A O 1
ATOM 543 N N . SER A 1 74 ? 4.982 3.859 6.022 1.00 95.88 74 SER A N 1
ATOM 544 C CA . SER A 1 74 ? 6.297 4.253 5.531 1.00 95.88 74 SER A CA 1
ATOM 545 C C . SER A 1 74 ? 6.518 3.687 4.132 1.00 95.88 74 SER A C 1
ATOM 547 O O . SER A 1 74 ? 6.329 2.498 3.887 1.00 95.88 74 SER A O 1
ATOM 549 N N . ILE A 1 75 ? 6.928 4.548 3.205 1.00 95.25 75 ILE A N 1
ATOM 550 C CA . ILE A 1 75 ? 7.374 4.168 1.866 1.00 95.25 75 ILE A CA 1
ATOM 551 C C . ILE A 1 75 ? 8.900 4.181 1.867 1.00 95.25 75 ILE A C 1
ATOM 553 O O . ILE A 1 75 ? 9.510 5.223 2.124 1.00 95.25 75 ILE A O 1
ATOM 557 N N . SER A 1 76 ? 9.515 3.039 1.573 1.00 93.62 76 SER A N 1
ATOM 558 C CA . SER A 1 76 ? 10.966 2.901 1.437 1.00 93.62 76 SER A CA 1
ATOM 559 C C . SER A 1 76 ? 11.408 3.266 0.023 1.00 93.62 76 SER A C 1
ATOM 561 O O . SER A 1 76 ? 10.820 2.797 -0.951 1.00 93.62 76 SER A O 1
ATOM 563 N N . LEU A 1 77 ? 12.448 4.096 -0.096 1.00 93.44 77 LEU A N 1
ATOM 564 C CA . LEU A 1 77 ? 12.965 4.594 -1.374 1.00 93.44 77 LEU A CA 1
ATOM 565 C C . LEU A 1 77 ? 14.407 4.150 -1.601 1.00 93.44 77 LEU A C 1
ATOM 567 O O . LEU A 1 77 ? 15.204 4.168 -0.663 1.00 93.44 77 LEU A O 1
ATOM 571 N N . TRP A 1 78 ? 14.765 3.818 -2.842 1.00 87.06 78 TRP A N 1
ATOM 572 C CA . TRP A 1 78 ? 16.130 3.479 -3.266 1.00 87.06 78 TRP A CA 1
ATOM 573 C C . TRP A 1 78 ? 17.060 4.710 -3.232 1.00 87.06 78 TRP A C 1
ATOM 575 O O . TRP A 1 78 ? 17.576 5.162 -4.253 1.00 87.06 78 TRP A O 1
ATOM 585 N N . ASN A 1 79 ? 17.256 5.298 -2.050 1.00 84.31 79 ASN A N 1
ATOM 586 C CA . ASN A 1 79 ? 18.251 6.322 -1.758 1.00 84.31 79 ASN A CA 1
ATOM 587 C C . ASN A 1 79 ? 18.639 6.297 -0.256 1.00 84.31 79 ASN A C 1
ATOM 589 O O . ASN A 1 79 ? 17.867 5.803 0.566 1.00 84.31 79 ASN A O 1
ATOM 593 N N . PRO A 1 80 ? 19.822 6.822 0.129 1.00 71.25 80 PRO A N 1
ATOM 594 C CA . PRO A 1 80 ? 20.416 6.600 1.458 1.00 71.25 80 PRO A CA 1
ATOM 595 C C . PRO A 1 80 ? 19.613 7.100 2.671 1.00 71.25 80 PRO A C 1
ATOM 597 O O . PRO A 1 80 ? 19.911 6.697 3.790 1.00 71.25 80 PRO A O 1
ATOM 600 N N . TYR A 1 81 ? 18.617 7.966 2.471 1.00 70.25 81 TYR A N 1
ATOM 601 C CA . TYR A 1 81 ? 17.796 8.553 3.542 1.00 70.25 81 TYR A CA 1
ATOM 602 C C . TYR A 1 81 ? 16.296 8.463 3.234 1.00 70.25 81 TYR A C 1
ATOM 604 O O . TYR A 1 81 ? 15.481 9.213 3.770 1.00 70.25 81 TYR A O 1
ATOM 612 N N . GLY A 1 82 ? 15.931 7.576 2.315 1.00 86.00 82 GLY A N 1
ATOM 613 C CA . GLY A 1 82 ? 14.656 7.625 1.633 1.00 86.00 82 GLY A CA 1
ATOM 614 C C . GLY A 1 82 ? 13.566 6.892 2.381 1.00 86.00 82 GLY A C 1
ATOM 615 O O . GLY A 1 82 ? 13.285 5.734 2.092 1.00 86.00 82 GLY A O 1
ATOM 616 N N . THR A 1 83 ? 12.931 7.569 3.329 1.00 92.69 83 THR A N 1
ATOM 617 C CA . THR A 1 83 ? 11.619 7.161 3.831 1.00 92.69 83 THR A CA 1
ATOM 618 C C . THR A 1 83 ? 10.656 8.323 3.701 1.00 92.69 83 THR A C 1
ATOM 620 O O . THR A 1 83 ? 10.949 9.430 4.148 1.00 92.69 83 THR A O 1
ATOM 623 N N . GLN A 1 84 ? 9.499 8.063 3.107 1.00 93.56 84 GLN A N 1
ATOM 624 C CA . GLN A 1 84 ? 8.381 8.994 3.116 1.00 93.56 84 GLN A CA 1
ATOM 625 C C . GLN A 1 84 ? 7.285 8.437 4.015 1.00 93.56 84 GLN A C 1
ATOM 627 O O . GLN A 1 84 ? 6.909 7.275 3.887 1.00 93.56 84 GLN A O 1
ATOM 632 N N . LEU A 1 85 ? 6.766 9.270 4.913 1.00 95.00 85 LEU A N 1
ATOM 633 C CA . LEU A 1 85 ? 5.562 8.949 5.669 1.00 95.00 85 LEU A CA 1
ATOM 634 C C . LEU A 1 85 ? 4.346 9.438 4.893 1.00 95.00 85 LEU A C 1
ATOM 636 O O . LEU A 1 85 ? 4.335 10.564 4.390 1.00 95.00 85 LEU A O 1
ATOM 640 N N . VAL A 1 86 ? 3.334 8.586 4.799 1.00 95.81 86 VAL A N 1
ATOM 641 C CA . VAL A 1 86 ? 2.063 8.899 4.149 1.00 95.81 86 VAL A CA 1
ATOM 642 C C . VAL A 1 86 ? 0.912 8.433 5.020 1.00 95.81 86 VAL A C 1
ATOM 644 O O . VAL A 1 86 ? 1.030 7.428 5.713 1.00 95.81 86 VAL A O 1
ATOM 647 N N . THR A 1 87 ? -0.215 9.128 4.930 1.00 97.00 87 THR A N 1
ATOM 648 C CA . THR A 1 87 ? -1.503 8.623 5.402 1.00 97.00 87 THR A CA 1
ATOM 649 C C . THR A 1 87 ? -2.302 8.201 4.178 1.00 97.00 87 THR A C 1
ATOM 651 O O . THR A 1 87 ? -2.493 8.985 3.248 1.00 97.00 87 THR A O 1
ATOM 654 N N . ILE A 1 88 ? -2.739 6.950 4.164 1.00 96.62 88 ILE A N 1
ATOM 655 C CA . ILE A 1 88 ? -3.527 6.349 3.098 1.00 96.62 88 ILE A CA 1
ATOM 656 C C . ILE A 1 88 ? -4.988 6.350 3.540 1.00 96.62 88 ILE A C 1
ATOM 658 O O . ILE A 1 88 ? -5.330 5.768 4.568 1.00 96.62 88 ILE A O 1
ATOM 662 N N . GLU A 1 89 ? -5.849 6.988 2.751 1.00 96.38 89 GLU A N 1
ATOM 663 C CA . GLU A 1 89 ? -7.296 6.986 2.949 1.00 96.38 89 GLU A CA 1
ATOM 664 C C . GLU A 1 89 ? -8.007 6.780 1.607 1.00 96.38 89 GLU A C 1
ATOM 666 O O . GLU A 1 89 ? -7.896 7.598 0.693 1.00 96.38 89 GLU A O 1
ATOM 671 N N . ASN A 1 90 ? -8.740 5.676 1.479 1.00 96.81 90 ASN A N 1
ATOM 672 C CA . ASN A 1 90 ? -9.560 5.363 0.311 1.00 96.81 90 ASN A CA 1
ATOM 673 C C . ASN A 1 90 ? -10.681 4.371 0.675 1.00 96.81 90 ASN A C 1
ATOM 675 O O . ASN A 1 90 ? -10.997 4.162 1.845 1.00 96.81 90 ASN A O 1
ATOM 679 N N . SER A 1 91 ? -11.328 3.747 -0.317 1.00 96.62 91 SER A N 1
ATOM 680 C CA . SER A 1 91 ? -12.370 2.751 -0.033 1.00 96.62 91 SER A CA 1
ATOM 681 C C . SER A 1 91 ? -11.848 1.503 0.684 1.00 96.62 91 SER A C 1
ATOM 683 O O . SER A 1 91 ? -12.593 0.910 1.465 1.00 96.62 91 SER A O 1
ATOM 685 N N . ASP A 1 92 ? -10.588 1.120 0.468 1.00 96.50 92 ASP A N 1
ATOM 686 C CA . ASP A 1 92 ? -9.984 -0.053 1.102 1.00 96.50 92 ASP A CA 1
ATOM 687 C C . ASP A 1 92 ? -9.661 0.176 2.582 1.00 96.50 92 ASP A C 1
ATOM 689 O O . ASP A 1 92 ? -9.713 -0.775 3.359 1.00 96.50 92 ASP A O 1
ATOM 693 N N . THR A 1 93 ? -9.431 1.419 3.015 1.00 95.62 93 THR A N 1
ATOM 694 C CA . THR A 1 93 ? -9.151 1.755 4.424 1.00 95.62 93 THR A CA 1
ATOM 695 C C . THR A 1 93 ? -10.389 2.125 5.241 1.00 95.62 93 THR A C 1
ATOM 697 O O . THR A 1 93 ? -10.285 2.299 6.448 1.00 95.62 93 THR A O 1
ATOM 700 N N . LYS A 1 94 ? -11.582 2.236 4.641 1.00 95.31 94 LYS A N 1
ATOM 701 C CA . LYS A 1 94 ? -12.804 2.567 5.399 1.00 95.31 94 LYS A CA 1
ATOM 702 C C . LYS A 1 94 ? -13.220 1.450 6.354 1.00 95.31 94 LYS A C 1
ATOM 704 O O . LYS A 1 94 ? -13.361 0.307 5.920 1.00 95.31 94 LYS A O 1
ATOM 709 N N . GLY A 1 95 ? -13.502 1.783 7.611 1.00 93.25 95 GLY A N 1
ATOM 710 C CA . GLY A 1 95 ? -14.020 0.836 8.605 1.00 93.25 95 GLY A CA 1
ATOM 711 C C . GLY A 1 95 ? -13.057 -0.299 8.972 1.00 93.25 95 GLY A C 1
ATOM 712 O O . GLY A 1 95 ? -13.504 -1.411 9.264 1.00 93.25 95 GLY A O 1
ATOM 713 N N . LEU A 1 96 ? -11.748 -0.045 8.924 1.00 91.38 96 LEU A N 1
ATOM 714 C CA . LEU A 1 96 ? -10.751 -0.904 9.557 1.00 91.38 96 LEU A CA 1
ATOM 715 C C . LEU A 1 96 ? -11.071 -0.994 11.054 1.00 91.38 96 LEU A C 1
ATOM 717 O O . LEU A 1 96 ? -11.263 0.026 11.721 1.00 91.38 96 LEU A O 1
ATOM 721 N N . GLY A 1 97 ? -11.193 -2.224 11.547 1.00 78.75 97 GLY A N 1
ATOM 722 C CA . GLY A 1 97 ? -11.397 -2.493 12.967 1.00 78.75 97 GLY A CA 1
ATOM 723 C C . GLY A 1 97 ? -10.168 -2.145 13.802 1.00 78.75 97 GLY A C 1
ATOM 724 O O . GLY A 1 97 ? -9.178 -1.633 13.276 1.00 78.75 97 GLY A O 1
ATOM 725 N N . GLY A 1 98 ? -10.256 -2.408 15.104 1.00 69.69 98 GLY A N 1
ATOM 726 C CA . GLY A 1 98 ? -9.097 -2.319 15.983 1.00 69.69 98 GLY A CA 1
ATOM 727 C C . GLY A 1 98 ? -8.096 -3.446 15.710 1.00 69.69 98 GLY A C 1
ATOM 728 O O . GLY A 1 98 ? -8.215 -4.175 14.721 1.00 69.69 98 GLY A O 1
ATOM 729 N N . TYR A 1 99 ? -7.099 -3.533 16.591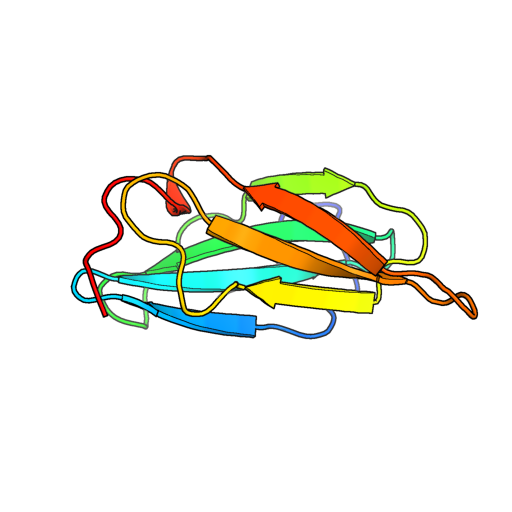 1.00 59.38 99 TYR A N 1
ATOM 730 C CA . TYR A 1 99 ? -6.098 -4.605 16.630 1.00 59.38 99 TYR A CA 1
ATOM 731 C C . TYR A 1 99 ? -6.563 -5.798 17.443 1.00 59.38 99 TYR A C 1
ATOM 733 O O . TYR A 1 99 ? -7.130 -5.546 18.534 1.00 59.38 99 TYR A O 1
#

Foldseek 3Di:
DDDAPPPFAAWAEWDWDDFPQWIKIWTATPQQFIWIWIDRPVPDIDHIDGQDHDGQFRYKYWDLFDAAFWTWIWTAGPDPVDIDIDIGGDPRRHHGHHD

Sequence (99 aa):
MLQPPAGYSGVGEPNVHFYDNKALLTFNDDRGNIFTSSSTDGVNWSTPQVVTSQPGAYGVFQSPLSAGNSVDASISLWNPYGTQLVTIENSDTKGLGGY

Radius of gyration: 12.72 Å; chains: 1; bounding box: 34×24×34 Å

Organism: NCBI:txid1807

Secondary structure (DSSP, 8-state):
---PPTT---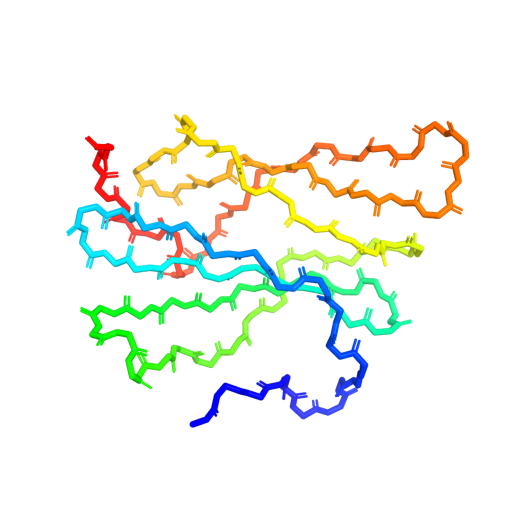-EEEEEEEETTEEEEEEE-TT-EEEEEEESSSSS-PPPEEEEE-TTEEEEEE-TT--BT-EEEEEEESSTT-EEEEEE-STTTTTB---